Protein AF-A0A7C3ZDL2-F1 (afdb_monomer_lite)

Secondary structure (DSSP, 8-state):
---HHHHHS--SSHHHHHHHH-S-TTPPPHHHHHHHHHHH--TT-EEEETT-TTTHHHHHHHHTT-EEEE-

pLDDT: mean 88.41, std 10.79, range [62.25, 98.62]

Radius of gyration: 15.66 Å; chains: 1; bounding box: 25×20×48 Å

Structure (mmCIF, N/CA/C/O backbone):
data_AF-A0A7C3ZDL2-F1
#
_entry.id   AF-A0A7C3ZDL2-F1
#
loop_
_atom_site.group_PDB
_atom_site.id
_atom_site.type_symbol
_atom_site.label_atom_id
_atom_site.label_alt_id
_atom_site.label_comp_id
_atom_site.label_asym_id
_atom_site.label_entity_id
_atom_site.label_seq_id
_atom_site.pdbx_PDB_ins_code
_atom_site.Cartn_x
_atom_site.Cartn_y
_atom_site.Cartn_z
_atom_site.occupancy
_atom_site.B_iso_or_equiv
_atom_site.auth_seq_id
_atom_site.auth_comp_id
_atom_site.auth_asym_id
_atom_site.auth_atom_id
_atom_site.pdbx_PDB_model_num
ATOM 1 N N . MET A 1 1 ? 10.751 -0.461 -35.209 1.00 69.44 1 MET A N 1
ATOM 2 C CA . MET A 1 1 ? 9.774 0.007 -34.199 1.00 69.44 1 MET A CA 1
ATOM 3 C C . MET A 1 1 ? 9.236 -1.202 -33.459 1.00 69.44 1 MET A C 1
ATOM 5 O O . MET A 1 1 ? 8.833 -2.148 -34.124 1.00 69.44 1 MET A O 1
ATOM 9 N N . ILE A 1 2 ? 9.279 -1.193 -32.125 1.00 71.19 2 ILE A N 1
ATOM 10 C CA . ILE A 1 2 ? 8.701 -2.265 -31.298 1.00 71.19 2 ILE A CA 1
ATOM 11 C C . ILE A 1 2 ? 7.175 -2.151 -31.383 1.00 71.19 2 ILE A C 1
ATOM 13 O O . ILE A 1 2 ? 6.644 -1.041 -31.321 1.00 71.19 2 ILE A O 1
ATOM 17 N N . LYS A 1 3 ? 6.466 -3.270 -31.558 1.00 86.00 3 LYS A N 1
ATOM 18 C CA . LYS A 1 3 ? 5.000 -3.246 -31.624 1.00 86.00 3 LYS A CA 1
ATOM 19 C C . LYS A 1 3 ? 4.424 -2.961 -30.240 1.00 86.00 3 LYS A C 1
ATOM 21 O O . LYS A 1 3 ? 4.889 -3.514 -29.248 1.00 86.00 3 LYS A O 1
ATOM 26 N N . THR A 1 4 ? 3.365 -2.158 -30.168 1.00 80.81 4 THR A N 1
ATOM 27 C CA . THR A 1 4 ? 2.708 -1.812 -28.896 1.00 80.81 4 THR A CA 1
ATOM 28 C C . THR A 1 4 ? 2.327 -3.049 -28.088 1.00 80.81 4 THR A C 1
ATOM 30 O O . THR A 1 4 ? 2.571 -3.096 -26.889 1.00 80.81 4 THR A O 1
ATOM 33 N N . GLU A 1 5 ? 1.803 -4.085 -28.745 1.00 82.50 5 GLU A N 1
ATOM 34 C CA . GLU A 1 5 ? 1.433 -5.355 -28.108 1.00 82.50 5 GLU A CA 1
ATOM 35 C C . GLU A 1 5 ? 2.626 -6.069 -27.461 1.00 82.50 5 GLU A C 1
ATOM 37 O O . GLU A 1 5 ? 2.490 -6.636 -26.377 1.00 82.50 5 GLU A O 1
ATOM 42 N N . GLU A 1 6 ? 3.804 -5.994 -28.085 1.00 81.50 6 GLU A N 1
ATOM 43 C CA . GLU A 1 6 ? 5.049 -6.559 -27.554 1.00 81.50 6 GLU A CA 1
ATOM 44 C C . GLU A 1 6 ? 5.557 -5.773 -26.338 1.00 81.50 6 GLU A C 1
ATOM 46 O O . GLU A 1 6 ? 6.222 -6.353 -25.483 1.00 81.50 6 GLU A O 1
ATOM 51 N N . LEU A 1 7 ? 5.209 -4.487 -26.217 1.00 81.50 7 LEU A N 1
ATOM 52 C CA . LEU A 1 7 ? 5.512 -3.671 -25.040 1.00 81.50 7 LEU A CA 1
ATOM 53 C C . LEU A 1 7 ? 4.550 -3.984 -23.888 1.00 81.50 7 LEU A C 1
ATOM 55 O O . LEU A 1 7 ? 4.987 -4.376 -22.814 1.00 81.50 7 LEU A O 1
ATOM 59 N N . ILE A 1 8 ? 3.236 -3.892 -24.101 1.00 78.12 8 ILE A N 1
ATOM 60 C CA . ILE A 1 8 ? 2.256 -4.020 -23.003 1.00 78.12 8 ILE A CA 1
ATOM 61 C C . ILE A 1 8 ? 2.107 -5.454 -22.469 1.00 78.12 8 ILE A C 1
ATOM 63 O O . ILE A 1 8 ? 1.663 -5.657 -21.340 1.00 78.12 8 ILE A O 1
ATOM 67 N N . LYS A 1 9 ? 2.468 -6.469 -23.266 1.00 74.88 9 LYS A N 1
ATOM 68 C CA . LYS A 1 9 ? 2.394 -7.890 -22.880 1.00 74.88 9 LYS A CA 1
ATOM 69 C C . LYS A 1 9 ? 3.770 -8.557 -22.787 1.00 74.88 9 LYS A C 1
ATOM 71 O O . LYS A 1 9 ? 3.839 -9.724 -22.405 1.00 74.88 9 LYS A O 1
ATOM 76 N N . GLY A 1 10 ? 4.864 -7.871 -23.112 1.00 73.94 10 GLY A N 1
ATOM 77 C CA . GLY A 1 10 ? 6.198 -8.474 -23.145 1.00 73.94 10 GLY A CA 1
ATOM 78 C C . GLY A 1 10 ? 6.952 -8.434 -21.816 1.00 73.94 10 GLY A C 1
ATOM 79 O O . GLY A 1 10 ? 6.635 -7.676 -20.908 1.00 73.94 10 GLY A O 1
ATOM 80 N N . PHE A 1 11 ? 8.003 -9.253 -21.728 1.00 80.44 11 PHE A N 1
ATOM 81 C CA . PHE A 1 11 ? 8.938 -9.291 -20.590 1.00 80.44 11 PHE A CA 1
ATOM 82 C C . PHE A 1 11 ? 10.403 -9.058 -20.997 1.00 80.44 11 PHE A C 1
ATOM 84 O O . PHE A 1 11 ? 11.286 -8.925 -20.147 1.00 80.44 11 PHE A O 1
ATOM 91 N N . LYS A 1 12 ? 10.675 -9.055 -22.307 1.00 82.31 12 LYS A N 1
ATOM 92 C CA . LYS A 1 12 ? 12.030 -9.159 -22.860 1.00 82.31 12 LYS A CA 1
ATOM 93 C C . LYS A 1 12 ? 12.819 -7.856 -22.737 1.00 82.31 12 LYS A C 1
ATOM 95 O O . LYS A 1 12 ? 13.994 -7.898 -22.383 1.00 82.31 12 LYS A O 1
ATOM 100 N N . THR A 1 13 ? 12.185 -6.708 -22.966 1.00 85.06 13 THR A N 1
ATOM 101 C CA . THR A 1 13 ? 12.856 -5.400 -22.921 1.00 85.06 13 THR A CA 1
ATOM 102 C C . THR A 1 13 ? 12.518 -4.631 -21.644 1.00 85.06 13 THR A C 1
ATOM 104 O O . THR A 1 13 ? 11.561 -4.965 -20.937 1.00 85.06 13 THR A O 1
ATOM 107 N N . ALA A 1 14 ? 13.326 -3.620 -21.322 1.00 80.44 14 ALA A N 1
ATOM 108 C CA . ALA A 1 14 ? 13.110 -2.780 -20.146 1.00 80.44 14 ALA A CA 1
ATOM 109 C C . ALA A 1 14 ? 11.772 -2.028 -20.230 1.00 80.44 14 ALA A C 1
ATOM 111 O O . ALA A 1 14 ? 11.045 -1.961 -19.244 1.00 80.44 14 ALA A O 1
ATOM 112 N N . GLU A 1 15 ? 11.410 -1.558 -21.421 1.00 81.38 15 GLU A N 1
ATOM 113 C CA . GLU A 1 15 ? 10.160 -0.864 -21.734 1.00 81.38 15 GLU A CA 1
ATOM 114 C C . GLU A 1 15 ? 8.953 -1.794 -21.595 1.00 81.38 15 GLU A C 1
ATOM 116 O O . GLU A 1 15 ? 7.927 -1.391 -21.057 1.00 81.38 15 GLU A O 1
ATOM 121 N N . ALA A 1 16 ? 9.078 -3.057 -22.019 1.00 80.75 16 ALA A N 1
ATOM 122 C CA . ALA A 1 16 ? 7.997 -4.027 -21.883 1.00 80.75 16 ALA A CA 1
ATOM 123 C C . ALA A 1 16 ? 7.754 -4.410 -20.412 1.00 80.75 16 ALA A C 1
ATOM 125 O O . ALA A 1 16 ? 6.618 -4.473 -19.941 1.00 80.75 16 ALA A O 1
ATOM 126 N N . ARG A 1 17 ? 8.836 -4.576 -19.638 1.00 77.31 17 ARG A N 1
ATOM 127 C CA . ARG A 1 17 ? 8.740 -4.762 -18.183 1.00 77.31 17 ARG A CA 1
ATOM 128 C C . ARG A 1 17 ? 8.169 -3.529 -17.493 1.00 77.31 17 ARG A C 1
ATOM 130 O O . ARG A 1 17 ? 7.331 -3.686 -16.617 1.00 77.31 17 ARG A O 1
ATOM 137 N N . TRP A 1 18 ? 8.566 -2.328 -17.900 1.00 71.06 18 TRP A N 1
ATOM 138 C CA . TRP A 1 18 ? 7.990 -1.083 -17.395 1.00 71.06 18 TRP A CA 1
ATOM 139 C C . TRP A 1 18 ? 6.487 -0.994 -17.681 1.00 71.06 18 TRP A C 1
ATOM 141 O O . TRP A 1 18 ? 5.714 -0.712 -16.778 1.00 71.06 18 TRP A O 1
ATOM 151 N N . ALA A 1 19 ? 6.046 -1.302 -18.901 1.00 74.12 19 ALA A N 1
ATOM 152 C CA . ALA A 1 19 ? 4.634 -1.240 -19.275 1.00 74.12 19 ALA A CA 1
ATOM 153 C C . ALA A 1 19 ? 3.766 -2.299 -18.570 1.00 74.12 19 ALA A C 1
ATOM 155 O O . ALA A 1 19 ? 2.590 -2.050 -18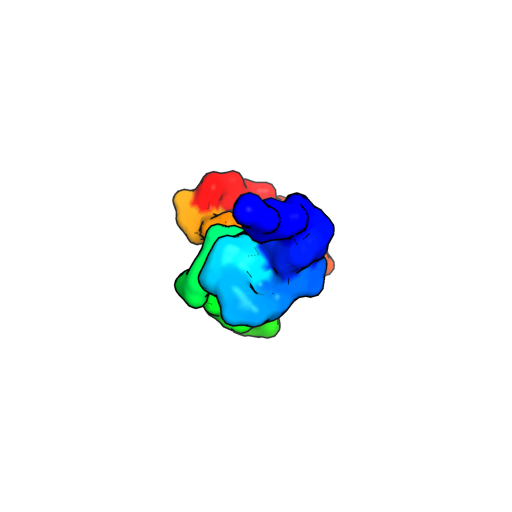.316 1.00 74.12 19 ALA A O 1
ATOM 156 N N . ARG A 1 20 ? 4.326 -3.477 -18.254 1.00 71.12 20 ARG A N 1
ATOM 157 C CA . ARG A 1 20 ? 3.570 -4.601 -17.678 1.00 71.12 20 ARG A CA 1
ATOM 158 C C . ARG A 1 20 ? 3.704 -4.747 -16.161 1.00 71.12 20 ARG A C 1
ATOM 160 O O . ARG A 1 20 ? 2.718 -5.032 -15.488 1.00 71.12 20 ARG A O 1
ATOM 167 N N . PHE A 1 21 ? 4.911 -4.595 -15.622 1.00 66.12 21 PHE A N 1
ATOM 168 C CA . PHE A 1 21 ? 5.179 -4.638 -14.179 1.00 66.12 21 PHE A CA 1
ATOM 169 C C . PHE A 1 21 ? 5.134 -3.255 -13.524 1.00 66.12 21 PHE A C 1
ATOM 171 O O . PHE A 1 21 ? 5.124 -3.166 -12.296 1.00 66.12 21 PHE A O 1
ATOM 178 N N . GLY A 1 22 ? 5.136 -2.174 -14.306 1.00 64.38 22 GLY A N 1
ATOM 179 C CA . GLY A 1 22 ? 5.237 -0.824 -13.772 1.00 64.38 22 GLY A CA 1
ATOM 180 C C . GLY A 1 22 ? 4.104 -0.473 -12.816 1.00 64.38 22 GLY A C 1
ATOM 181 O O . GLY A 1 22 ? 2.926 -0.553 -13.153 1.00 64.38 22 GLY A O 1
ATOM 182 N N . SER A 1 23 ? 4.494 -0.014 -11.629 1.00 62.25 23 SER A N 1
ATOM 183 C CA . SER A 1 23 ? 4.794 1.427 -11.558 1.00 62.25 23 SER A CA 1
ATOM 184 C C . SER A 1 23 ? 5.814 1.850 -10.491 1.00 62.25 23 SER A C 1
ATOM 186 O O . SER A 1 23 ? 6.022 3.048 -10.339 1.00 62.25 23 SER A O 1
ATOM 188 N N . TYR A 1 24 ? 6.509 0.942 -9.783 1.00 65.81 24 TYR A N 1
ATOM 189 C CA . TYR A 1 24 ? 7.583 1.368 -8.874 1.00 65.81 24 TYR A CA 1
ATOM 190 C C . TYR A 1 24 ? 8.585 0.242 -8.556 1.00 65.81 24 TYR A C 1
ATOM 192 O O . TYR A 1 24 ? 8.245 -0.740 -7.899 1.00 65.81 24 TYR A O 1
ATOM 200 N N . TYR A 1 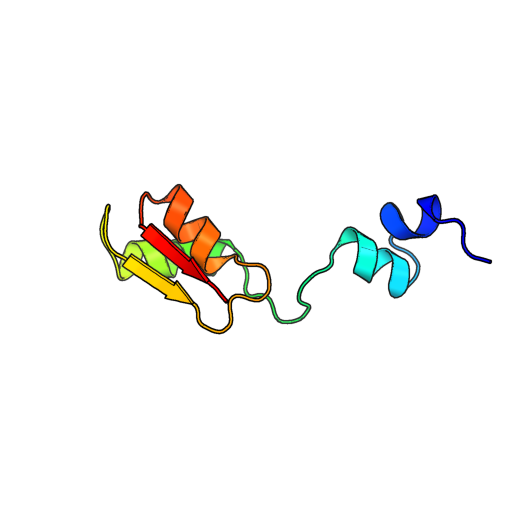25 ? 9.835 0.368 -9.017 1.00 68.94 25 TYR A N 1
ATOM 201 C CA . TYR A 1 25 ? 10.883 -0.642 -8.775 1.00 68.94 25 TYR A CA 1
ATOM 202 C C . TYR A 1 25 ? 11.250 -0.788 -7.292 1.00 68.94 25 TYR A C 1
ATOM 204 O O . TYR A 1 25 ? 11.715 -1.848 -6.886 1.00 68.94 25 TYR A O 1
ATOM 212 N N . ALA A 1 26 ? 11.006 0.245 -6.485 1.00 78.88 26 ALA A N 1
ATOM 213 C CA . ALA A 1 26 ? 11.257 0.244 -5.047 1.00 78.88 26 ALA A CA 1
ATOM 214 C C . ALA A 1 26 ? 9.980 -0.033 -4.227 1.00 78.88 26 ALA A C 1
ATOM 216 O O . ALA A 1 26 ? 9.764 0.556 -3.173 1.00 78.88 26 ALA A O 1
ATOM 217 N N . THR A 1 27 ? 9.102 -0.915 -4.713 1.00 84.75 27 THR A N 1
ATOM 218 C CA . THR A 1 27 ? 7.912 -1.331 -3.949 1.00 84.75 27 THR A CA 1
ATOM 219 C C . THR A 1 27 ? 8.294 -2.404 -2.931 1.00 84.75 27 THR A C 1
ATOM 221 O O . THR A 1 27 ? 8.934 -3.393 -3.283 1.00 84.75 27 THR A O 1
ATOM 224 N N . PHE A 1 28 ? 7.854 -2.251 -1.683 1.00 88.44 28 PHE A N 1
ATOM 225 C CA . PHE A 1 28 ? 7.915 -3.328 -0.694 1.00 88.44 28 PHE A CA 1
ATOM 226 C C . PHE A 1 28 ? 6.978 -4.506 -1.065 1.00 88.44 28 PHE A C 1
ATOM 228 O O . PHE A 1 28 ? 6.007 -4.321 -1.808 1.00 88.44 28 PHE A O 1
ATOM 235 N N . PRO A 1 29 ? 7.213 -5.721 -0.537 1.00 89.12 29 PRO A N 1
ATOM 236 C CA . PRO A 1 29 ? 6.292 -6.850 -0.692 1.00 89.12 29 PRO A CA 1
ATOM 237 C C . PRO A 1 29 ? 4.884 -6.544 -0.155 1.00 89.12 29 PRO A C 1
ATOM 239 O O . PRO A 1 29 ? 4.729 -5.931 0.895 1.00 89.12 29 PRO A O 1
ATOM 242 N N . VAL A 1 30 ? 3.826 -6.951 -0.860 1.00 87.94 30 VAL A N 1
ATOM 243 C CA . VAL A 1 30 ? 2.444 -6.581 -0.483 1.00 87.94 30 VAL A CA 1
ATOM 244 C C . VAL A 1 30 ? 2.050 -7.127 0.895 1.00 87.94 30 VAL A C 1
ATOM 246 O O . VAL A 1 30 ? 1.384 -6.437 1.660 1.00 87.94 30 VAL A O 1
ATOM 249 N N . ASP A 1 31 ? 2.488 -8.334 1.239 1.00 93.69 31 ASP A N 1
ATOM 250 C CA . ASP A 1 31 ? 2.271 -8.962 2.545 1.00 93.69 31 ASP A CA 1
ATOM 251 C C . ASP A 1 31 ? 2.867 -8.151 3.707 1.00 93.69 31 ASP A C 1
ATOM 253 O O . ASP A 1 31 ? 2.242 -8.064 4.766 1.00 93.69 31 ASP A O 1
ATOM 257 N N . PHE A 1 32 ? 3.997 -7.467 3.493 1.00 96.12 32 PHE A N 1
ATOM 258 C CA . PHE A 1 32 ? 4.550 -6.528 4.472 1.00 96.12 32 PHE A CA 1
ATOM 259 C C . PHE A 1 32 ? 3.548 -5.416 4.824 1.00 96.12 32 PHE A C 1
ATOM 261 O O . PHE A 1 32 ? 3.304 -5.171 6.005 1.00 96.12 32 PHE A O 1
ATOM 268 N N . ALA A 1 33 ? 2.890 -4.799 3.833 1.00 96.25 33 ALA A N 1
ATOM 269 C CA . ALA A 1 33 ? 1.875 -3.775 4.106 1.00 96.25 33 ALA A CA 1
ATOM 270 C C . ALA A 1 33 ? 0.667 -4.324 4.875 1.00 96.25 33 ALA A C 1
ATOM 272 O O . ALA A 1 33 ? 0.162 -3.655 5.775 1.00 96.25 33 ALA A O 1
ATOM 273 N N . PHE A 1 34 ? 0.221 -5.549 4.580 1.00 97.94 34 PHE A N 1
ATOM 274 C CA . PHE A 1 34 ? -0.858 -6.179 5.348 1.00 97.94 34 PHE A CA 1
ATOM 275 C C . PHE A 1 34 ? -0.483 -6.385 6.816 1.00 97.94 34 PHE A C 1
ATOM 277 O O . PHE A 1 34 ? -1.327 -6.167 7.686 1.00 97.94 34 PHE A O 1
ATOM 284 N N . ASN A 1 35 ? 0.755 -6.793 7.097 1.00 98.44 35 ASN A N 1
ATOM 285 C CA . ASN A 1 35 ? 1.220 -7.006 8.466 1.00 98.44 35 ASN A CA 1
ATOM 286 C C . ASN A 1 35 ? 1.269 -5.686 9.245 1.00 98.44 35 ASN A C 1
ATOM 288 O O . ASN A 1 35 ? 0.666 -5.598 10.311 1.00 98.44 35 ASN A O 1
ATOM 292 N N . VAL A 1 36 ? 1.864 -4.638 8.663 1.00 98.12 36 VAL A N 1
ATOM 293 C CA . VAL A 1 36 ? 1.938 -3.303 9.283 1.00 98.12 36 VAL A CA 1
ATOM 294 C C . VAL A 1 36 ? 0.542 -2.747 9.579 1.00 98.12 36 VAL A C 1
ATOM 296 O O . VAL A 1 36 ? 0.272 -2.307 10.694 1.00 98.12 36 VAL A O 1
ATOM 299 N N . VAL A 1 37 ? -0.385 -2.804 8.616 1.00 98.19 37 VAL A N 1
ATOM 300 C CA . VAL A 1 37 ? -1.747 -2.286 8.825 1.00 98.19 37 VAL A CA 1
ATOM 301 C C . VAL A 1 37 ? -2.484 -3.065 9.919 1.00 98.19 37 VAL A C 1
ATOM 303 O O . VAL A 1 37 ? -3.158 -2.450 10.746 1.00 98.19 37 VAL A O 1
ATOM 306 N N . LYS A 1 38 ? -2.369 -4.400 9.955 1.00 98.12 38 LYS A N 1
ATOM 307 C CA . LYS A 1 38 ? -3.008 -5.222 10.998 1.00 98.12 38 LYS A CA 1
ATOM 308 C C . LYS A 1 38 ? -2.455 -4.933 12.389 1.00 98.12 38 LYS A C 1
ATOM 310 O O . LYS A 1 38 ? -3.231 -4.922 13.338 1.00 98.12 38 LYS A O 1
ATOM 315 N N . GLU A 1 39 ? -1.144 -4.745 12.498 1.00 98.62 39 GLU A N 1
ATOM 316 C CA . GLU A 1 39 ? -0.456 -4.570 13.776 1.00 98.62 39 GLU A CA 1
ATOM 317 C C . GLU A 1 39 ? -0.702 -3.182 14.383 1.00 98.62 39 GLU A C 1
ATOM 319 O O . GLU A 1 39 ? -0.921 -3.072 15.587 1.00 98.62 39 GLU A O 1
ATOM 324 N N . TYR A 1 40 ? -0.738 -2.132 13.552 1.00 98.44 40 TYR A N 1
ATOM 325 C CA . TYR A 1 40 ? -0.705 -0.740 14.022 1.00 98.44 40 TYR A CA 1
ATOM 326 C C . TYR A 1 40 ? -1.989 0.069 13.787 1.00 98.44 40 TYR A C 1
ATOM 328 O O . TYR A 1 40 ? -2.000 1.275 14.018 1.00 98.44 40 TYR A O 1
ATOM 336 N N . SER A 1 41 ? -3.084 -0.548 13.338 1.00 98.44 41 SER A N 1
ATOM 337 C CA . SER A 1 41 ? -4.371 0.148 13.167 1.00 98.44 41 SER A CA 1
ATOM 338 C C . SER A 1 41 ? -5.557 -0.769 13.458 1.00 98.44 41 SER A C 1
ATOM 340 O O . SER A 1 41 ? -5.396 -1.984 13.577 1.00 98.44 41 SER A O 1
ATOM 342 N N . LYS A 1 42 ? -6.769 -0.216 13.511 1.00 98.56 42 LYS A N 1
ATOM 343 C CA . LYS A 1 42 ? -8.048 -0.926 13.677 1.00 98.56 42 LYS A CA 1
ATOM 344 C C . LYS A 1 42 ? -8.989 -0.648 12.504 1.00 98.56 42 LYS A C 1
ATOM 346 O O . LYS A 1 42 ? -8.735 0.224 11.678 1.00 98.56 42 LYS A O 1
ATOM 351 N N . GLU A 1 43 ? -10.064 -1.433 12.391 1.00 98.50 43 GLU A N 1
ATOM 352 C CA . GLU A 1 43 ? -11.107 -1.150 11.395 1.00 98.50 43 G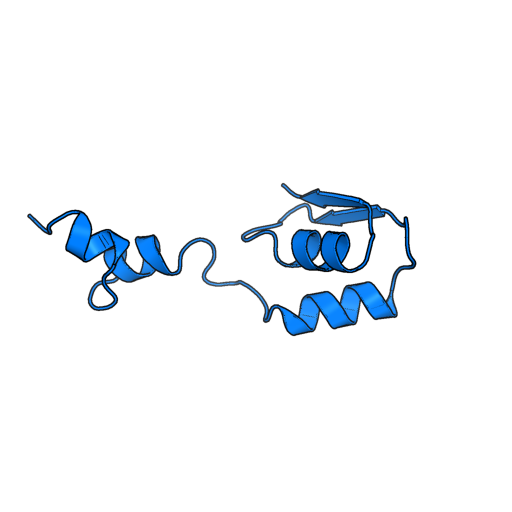LU A CA 1
ATOM 353 C C . GLU A 1 43 ? -11.615 0.295 11.560 1.00 98.50 43 GLU A C 1
ATOM 355 O O . GLU A 1 43 ? -11.818 0.758 12.681 1.00 98.50 43 GLU A O 1
ATOM 360 N N . ASN A 1 44 ? -11.834 0.979 10.436 1.00 98.44 44 ASN A N 1
ATOM 361 C CA . ASN A 1 44 ? -12.224 2.388 10.295 1.00 98.44 44 ASN A CA 1
ATOM 362 C C . ASN A 1 44 ? -11.160 3.451 10.618 1.00 98.44 44 ASN A C 1
ATOM 364 O O . ASN A 1 44 ? -11.425 4.630 10.370 1.00 98.44 44 ASN A O 1
ATOM 368 N N . ASP A 1 45 ? -9.960 3.080 11.074 1.00 98.62 45 ASP A N 1
ATOM 369 C CA . ASP A 1 45 ? -8.858 4.042 11.201 1.00 98.62 45 ASP A CA 1
ATOM 370 C C . ASP A 1 45 ? -8.446 4.619 9.835 1.00 98.62 45 ASP A C 1
ATOM 372 O O . ASP A 1 45 ? -8.724 4.042 8.775 1.00 98.62 45 ASP A O 1
ATOM 376 N N . TYR A 1 46 ? -7.754 5.760 9.866 1.00 98.25 46 TYR A N 1
ATOM 377 C CA . TYR A 1 46 ? -7.233 6.433 8.679 1.00 98.25 46 TYR A CA 1
ATOM 378 C C . TYR A 1 46 ? -5.756 6.099 8.449 1.00 98.25 46 TYR A C 1
ATOM 380 O O . TYR A 1 46 ? -4.948 6.148 9.375 1.00 98.25 46 TYR A O 1
ATOM 388 N N . ILE A 1 47 ? -5.398 5.804 7.200 1.00 97.88 47 ILE A N 1
ATOM 389 C CA . ILE A 1 47 ? -4.023 5.581 6.746 1.00 97.88 47 ILE A CA 1
ATOM 390 C C . ILE A 1 47 ? -3.667 6.679 5.750 1.00 97.88 47 ILE A C 1
ATOM 392 O O . ILE A 1 47 ? -4.403 6.910 4.790 1.00 97.88 47 ILE A O 1
ATOM 396 N N . ILE A 1 48 ? -2.516 7.313 5.955 1.00 97.88 48 ILE A N 1
ATOM 397 C CA . ILE A 1 48 ? -1.921 8.244 5.001 1.00 97.88 48 ILE A CA 1
ATOM 398 C C . ILE A 1 48 ? -0.586 7.687 4.509 1.00 97.88 48 ILE A C 1
ATOM 400 O O . ILE A 1 48 ? 0.267 7.319 5.315 1.00 97.88 48 ILE A O 1
ATOM 404 N N . ASP A 1 49 ? -0.411 7.634 3.192 1.00 96.94 49 ASP A N 1
ATOM 405 C CA . ASP A 1 49 ? 0.874 7.346 2.559 1.00 96.94 49 ASP A CA 1
ATOM 406 C C . ASP A 1 49 ? 1.253 8.502 1.618 1.00 96.94 49 ASP A C 1
ATOM 408 O O . ASP A 1 49 ? 0.747 8.577 0.496 1.00 96.94 49 ASP A O 1
ATOM 412 N N . PRO A 1 50 ? 2.113 9.437 2.058 1.00 96.62 50 PRO A N 1
ATOM 413 C CA . PRO A 1 50 ? 2.495 10.588 1.245 1.00 96.62 50 PRO A CA 1
ATOM 414 C C . PRO A 1 50 ? 3.435 10.233 0.079 1.00 96.62 50 PRO A C 1
ATOM 416 O O . PRO A 1 50 ? 3.760 11.116 -0.711 1.00 96.62 50 PRO A O 1
ATOM 419 N N . PHE A 1 51 ? 3.888 8.977 -0.024 1.00 93.38 51 PHE A N 1
ATOM 420 C CA . PHE A 1 51 ? 4.792 8.489 -1.067 1.00 93.38 51 PHE A CA 1
ATOM 421 C C . PHE A 1 51 ? 4.294 7.142 -1.605 1.00 93.38 51 PHE A C 1
ATOM 423 O O . PHE A 1 51 ? 5.030 6.152 -1.633 1.00 93.38 51 PHE A O 1
ATOM 430 N N . ALA A 1 52 ? 3.030 7.096 -2.033 1.00 91.62 52 ALA A N 1
ATOM 431 C CA . ALA A 1 52 ? 2.300 5.842 -2.180 1.00 91.62 52 ALA A CA 1
ATOM 432 C C . ALA A 1 52 ? 2.868 4.933 -3.277 1.00 91.62 52 ALA A C 1
ATOM 434 O O . ALA A 1 52 ? 2.664 3.717 -3.237 1.00 91.62 52 ALA A O 1
ATOM 435 N N . GLY A 1 53 ? 3.595 5.477 -4.258 1.00 90.62 53 GLY A N 1
ATOM 436 C CA . GLY A 1 53 ? 4.233 4.701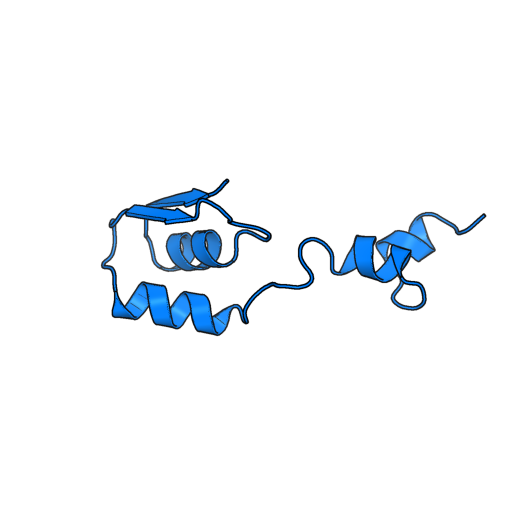 -5.321 1.00 90.62 53 GLY A CA 1
ATOM 437 C C . GLY A 1 53 ? 3.206 3.866 -6.091 1.00 90.62 53 GLY A C 1
ATOM 438 O O . GLY A 1 53 ? 2.449 4.392 -6.902 1.00 90.62 53 GLY A O 1
ATOM 439 N N . ARG A 1 54 ? 3.148 2.551 -5.828 1.00 87.88 54 ARG A N 1
ATOM 440 C CA . ARG A 1 54 ? 2.128 1.641 -6.397 1.00 87.88 54 ARG A CA 1
ATOM 441 C C . ARG A 1 54 ? 0.881 1.458 -5.512 1.00 87.88 54 ARG A C 1
ATOM 443 O O . ARG A 1 54 ? 0.067 0.576 -5.767 1.00 87.88 54 ARG A O 1
ATOM 450 N N . TYR A 1 55 ? 0.720 2.277 -4.478 1.00 92.50 55 TYR A N 1
ATOM 451 C CA . TYR A 1 55 ? -0.421 2.303 -3.559 1.00 92.50 55 TYR A CA 1
ATOM 452 C C . TYR A 1 55 ? -0.631 0.999 -2.768 1.00 92.50 55 TYR A C 1
ATOM 454 O O . TYR A 1 55 ? -1.729 0.730 -2.285 1.00 92.50 55 TYR A O 1
ATOM 462 N N . SER A 1 56 ? 0.414 0.182 -2.589 1.00 92.88 56 SER A N 1
ATOM 463 C CA . SER A 1 56 ? 0.321 -1.109 -1.885 1.00 92.88 56 SER A CA 1
ATOM 464 C C . SER A 1 56 ? -0.141 -0.971 -0.424 1.00 92.88 56 SER A C 1
ATOM 466 O O . SER A 1 56 ? -0.893 -1.814 0.061 1.00 92.88 56 SER A O 1
ATOM 468 N N . SER A 1 57 ? 0.268 0.097 0.266 1.00 95.44 57 SER A N 1
ATOM 469 C CA . SER A 1 57 ? -0.151 0.457 1.632 1.00 95.44 57 SER A CA 1
ATOM 470 C C . SER A 1 57 ? -1.644 0.800 1.705 1.00 95.44 57 SER A C 1
ATOM 472 O O . SER A 1 57 ? -2.376 0.245 2.523 1.00 95.44 57 SER A O 1
ATOM 474 N N . ILE A 1 58 ? -2.111 1.665 0.801 1.00 97.19 58 ILE A N 1
ATOM 475 C CA . ILE A 1 58 ? -3.510 2.094 0.691 1.00 97.19 58 ILE A CA 1
ATOM 476 C C . ILE A 1 58 ? -4.408 0.922 0.299 1.00 97.19 58 ILE A C 1
ATOM 478 O O . ILE A 1 58 ? -5.473 0.736 0.885 1.00 97.19 58 ILE A O 1
ATOM 482 N N . TYR A 1 59 ? -3.949 0.085 -0.633 1.00 95.44 59 TYR A N 1
ATOM 483 C CA . TYR A 1 59 ? -4.618 -1.157 -1.005 1.00 95.44 59 TYR A CA 1
ATOM 484 C C . TYR A 1 59 ? -4.791 -2.094 0.199 1.00 95.44 59 TYR A C 1
ATOM 486 O O . TYR A 1 59 ? -5.908 -2.536 0.469 1.00 95.44 59 TYR A O 1
ATOM 494 N N . ALA A 1 60 ? -3.719 -2.364 0.956 1.00 97.50 60 ALA A N 1
ATOM 495 C CA . ALA A 1 60 ? -3.795 -3.203 2.154 1.00 97.50 60 ALA A CA 1
ATOM 496 C C . ALA A 1 60 ? -4.751 -2.609 3.202 1.00 97.50 60 ALA A C 1
ATOM 498 O O . ALA A 1 60 ? -5.577 -3.330 3.766 1.00 97.50 60 ALA A O 1
ATOM 499 N N . GLY A 1 61 ? -4.691 -1.289 3.402 1.00 97.94 61 GLY A N 1
ATOM 500 C CA . GLY A 1 61 ? -5.624 -0.525 4.226 1.00 97.94 61 GLY A CA 1
ATOM 501 C C . GLY A 1 61 ? -7.083 -0.765 3.856 1.00 97.94 61 GLY A C 1
ATOM 502 O O . GLY A 1 61 ? -7.870 -1.199 4.696 1.00 97.94 61 GLY A O 1
ATOM 503 N N . ALA A 1 62 ? -7.429 -0.549 2.588 1.00 97.19 62 ALA A N 1
ATOM 504 C CA . ALA A 1 62 ? -8.791 -0.697 2.085 1.00 97.19 62 ALA A CA 1
ATOM 505 C C . ALA A 1 62 ? -9.320 -2.133 2.239 1.00 97.19 62 ALA A C 1
ATOM 507 O O . ALA A 1 62 ? -10.437 -2.329 2.720 1.00 97.19 62 ALA A O 1
ATOM 508 N N . VAL A 1 63 ? -8.510 -3.148 1.910 1.00 97.94 63 VAL A N 1
ATOM 509 C CA . VAL A 1 63 ? -8.891 -4.564 2.085 1.00 97.94 63 VAL A CA 1
ATOM 510 C C . VAL A 1 63 ? -9.153 -4.894 3.558 1.00 97.94 63 VAL A C 1
ATOM 512 O O . VAL A 1 63 ? -10.058 -5.665 3.873 1.00 97.94 63 VAL A O 1
ATOM 515 N N . LEU A 1 64 ? -8.398 -4.283 4.473 1.00 97.94 64 LEU A N 1
ATOM 516 C CA . LEU A 1 64 ? -8.569 -4.432 5.917 1.00 97.94 64 LEU A CA 1
ATOM 517 C C . LEU A 1 64 ? -9.595 -3.448 6.506 1.00 97.94 64 LEU A C 1
ATOM 519 O O . LEU A 1 64 ? -9.676 -3.324 7.723 1.00 97.94 64 LEU A O 1
ATOM 523 N N . LYS A 1 65 ? -10.406 -2.770 5.686 1.00 98.12 65 LYS A N 1
ATOM 5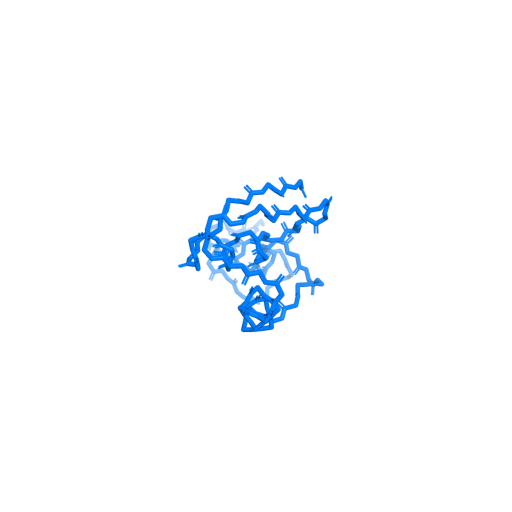24 C CA . LYS A 1 65 ? -11.436 -1.808 6.121 1.00 98.12 65 LYS A CA 1
ATOM 525 C C . LYS A 1 65 ? -10.884 -0.593 6.882 1.00 98.12 65 LYS A C 1
ATOM 527 O O . LYS A 1 65 ? -11.447 -0.180 7.894 1.00 98.12 65 LYS A O 1
ATOM 532 N N . ARG A 1 66 ? -9.764 -0.031 6.427 1.00 98.44 66 ARG A N 1
ATOM 533 C CA . ARG A 1 66 ? -9.273 1.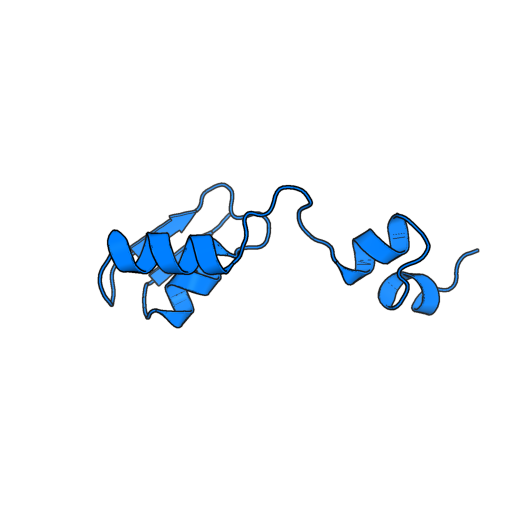301 6.828 1.00 98.44 66 ARG A CA 1
ATOM 534 C C . ARG A 1 66 ? -9.577 2.317 5.727 1.00 98.44 66 ARG A C 1
ATOM 536 O O . ARG A 1 66 ? -9.711 1.957 4.558 1.00 98.44 66 ARG A O 1
ATOM 543 N N . ASN A 1 67 ? -9.652 3.588 6.103 1.00 98.12 67 ASN A N 1
ATOM 544 C CA . ASN A 1 67 ? -9.829 4.707 5.183 1.00 98.12 67 ASN A CA 1
ATOM 545 C C . ASN A 1 67 ? -8.452 5.201 4.718 1.00 98.12 67 ASN A C 1
ATOM 547 O O . ASN A 1 67 ? -7.673 5.689 5.530 1.00 98.12 67 ASN A O 1
ATOM 551 N N . GLY A 1 68 ? -8.119 5.056 3.436 1.00 96.56 68 GLY A N 1
ATOM 552 C CA . GLY A 1 68 ? -6.778 5.363 2.927 1.00 96.56 68 GLY A CA 1
ATOM 553 C C . GLY A 1 68 ? -6.707 6.630 2.074 1.00 96.56 68 GLY A C 1
ATOM 554 O O . GLY A 1 68 ? -7.565 6.843 1.219 1.00 96.56 68 GLY A O 1
ATOM 555 N N . LEU A 1 69 ? -5.648 7.423 2.256 1.00 97.69 69 LEU A N 1
ATOM 556 C CA . LEU A 1 69 ? -5.246 8.522 1.372 1.00 97.69 69 LEU A CA 1
ATOM 557 C C . LEU A 1 69 ? -3.783 8.334 0.947 1.00 97.69 69 LEU A C 1
ATOM 559 O O . LEU A 1 69 ? -2.897 8.303 1.798 1.00 97.69 69 LEU A O 1
ATOM 563 N N . GLY A 1 70 ? -3.533 8.234 -0.358 1.00 95.69 70 GLY A N 1
ATOM 564 C CA . GLY A 1 70 ? -2.185 8.164 -0.929 1.00 95.69 70 GLY A CA 1
ATOM 565 C C . GLY A 1 70 ? -1.929 9.281 -1.937 1.00 95.69 70 GLY A C 1
ATOM 566 O O . GLY A 1 70 ? -2.882 9.735 -2.574 1.00 95.69 70 GLY A O 1
ATOM 567 N N . ILE A 1 71 ? -0.665 9.703 -2.064 1.00 92.81 71 ILE A N 1
ATOM 568 C CA . ILE A 1 71 ? -0.167 10.641 -3.090 1.00 92.81 71 ILE A CA 1
ATOM 569 C C . ILE A 1 71 ? 0.815 9.905 -4.002 1.00 92.81 71 ILE A C 1
ATOM 571 O O . ILE A 1 71 ? 1.759 9.274 -3.472 1.00 92.81 71 ILE A O 1
#

Foldseek 3Di:
DDDPCCQLCHDPDPSSCCNPVDDDPPDDDLVVLLVCPVVPHAAAAEEEAAACGVVSNVVSCVVRRYHYDYD

Sequence (71 aa):
MIKTEELIKGFKTAEARWARFGSYYATFPVDFAFNVVKEYSKENDYIIDPFAGRYSSIYAGAVLKRNGLGI